Protein AF-A0A1M7RL73-F1 (afdb_monomer_lite)

Secondary structure (DSSP, 8-state):
---------S--HHHHHHHHHHH--HHHHHHHHHHTTTS-HHHHHHHHHHH-TT--HHHH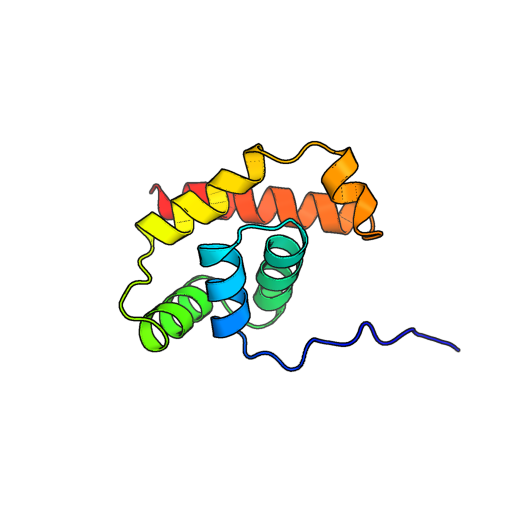HHHHHGGGG--HHHHHTTT--HHHHHHHHHHHHHHHHHHH-

Structure (mmCIF, N/CA/C/O backbone):
data_AF-A0A1M7RL73-F1
#
_entry.id   AF-A0A1M7RL73-F1
#
loop_
_atom_site.group_PDB
_atom_site.id
_atom_site.type_symbol
_atom_site.label_atom_id
_atom_site.label_alt_id
_atom_site.label_comp_id
_atom_site.label_asym_id
_atom_site.label_entity_id
_atom_site.label_seq_id
_atom_site.pdbx_PDB_ins_code
_atom_site.Cartn_x
_atom_site.Cartn_y
_atom_site.Cartn_z
_atom_site.occupancy
_atom_site.B_iso_or_equiv
_atom_site.auth_seq_id
_atom_site.auth_comp_id
_atom_site.auth_asym_id
_atom_site.auth_atom_id
_atom_site.pdbx_PDB_model_num
ATOM 1 N N . MET A 1 1 ? -9.384 -3.361 32.335 1.00 35.25 1 MET A N 1
ATOM 2 C CA . MET A 1 1 ? -9.967 -2.643 31.183 1.00 35.25 1 MET A CA 1
ATOM 3 C C . MET A 1 1 ? -9.435 -3.316 29.936 1.00 35.25 1 MET A C 1
ATOM 5 O O . MET A 1 1 ? -8.229 -3.458 29.799 1.00 35.25 1 MET A O 1
ATOM 9 N N . ASN A 1 2 ? -10.352 -3.893 29.167 1.00 37.44 2 ASN A N 1
ATOM 10 C CA . ASN A 1 2 ? -10.105 -4.898 28.142 1.00 37.44 2 ASN A CA 1
ATOM 11 C C . ASN A 1 2 ? -9.794 -4.207 26.807 1.00 37.44 2 ASN A C 1
ATOM 13 O O . ASN A 1 2 ? -10.711 -3.911 26.047 1.00 37.44 2 ASN A O 1
ATOM 17 N N . SER A 1 3 ? -8.523 -3.910 26.546 1.00 39.03 3 SER A N 1
ATOM 18 C CA . SER A 1 3 ? -8.084 -3.511 25.209 1.00 39.03 3 SER A CA 1
ATOM 19 C C . SER A 1 3 ? -7.733 -4.785 24.461 1.00 39.03 3 SER A C 1
ATOM 21 O O . SER A 1 3 ? -6.681 -5.374 24.703 1.00 39.03 3 SER A O 1
ATOM 23 N N . ALA A 1 4 ? -8.650 -5.238 23.606 1.00 41.16 4 ALA A N 1
ATOM 24 C CA . ALA A 1 4 ? -8.404 -6.320 22.670 1.00 41.16 4 ALA A CA 1
ATOM 25 C C . ALA A 1 4 ? -7.145 -5.978 21.861 1.00 41.16 4 ALA A C 1
ATOM 27 O O . ALA A 1 4 ? -7.166 -5.119 20.981 1.00 41.16 4 ALA A O 1
ATOM 28 N N . GLN A 1 5 ? -6.028 -6.616 22.214 1.00 43.22 5 GLN A N 1
ATOM 29 C CA . GLN A 1 5 ? -4.823 -6.633 21.405 1.00 43.22 5 GLN A CA 1
ATOM 30 C C . GLN A 1 5 ? -5.196 -7.300 20.088 1.00 43.22 5 GLN A C 1
ATOM 32 O O . GLN A 1 5 ? -5.250 -8.525 19.983 1.00 43.22 5 GLN A O 1
ATOM 37 N N . TYR A 1 6 ? -5.496 -6.468 19.095 1.00 39.34 6 TYR A N 1
ATOM 38 C CA . TYR A 1 6 ? -5.493 -6.848 17.696 1.00 39.34 6 TYR A CA 1
ATOM 39 C C . TYR A 1 6 ? -4.169 -7.583 17.472 1.00 39.34 6 TYR A C 1
ATOM 41 O O . TYR A 1 6 ? -3.099 -6.995 17.642 1.00 39.34 6 TYR A O 1
ATOM 49 N N . SER A 1 7 ? -4.232 -8.901 17.261 1.00 40.59 7 SER A N 1
ATOM 50 C CA . SER A 1 7 ? -3.044 -9.731 17.081 1.00 40.59 7 SER A CA 1
ATOM 51 C C . SER A 1 7 ? -2.271 -9.188 15.892 1.00 40.59 7 SER A C 1
ATOM 53 O O . SER A 1 7 ? -2.626 -9.443 14.745 1.00 40.59 7 SER A O 1
ATOM 55 N N . ILE A 1 8 ? -1.220 -8.419 16.175 1.00 49.22 8 ILE A N 1
ATOM 56 C CA . ILE A 1 8 ? -0.202 -8.057 15.202 1.00 49.22 8 ILE A CA 1
ATOM 57 C C . ILE A 1 8 ? 0.357 -9.370 14.661 1.00 49.22 8 ILE A C 1
ATOM 59 O O . ILE A 1 8 ? 1.118 -10.074 15.321 1.00 49.22 8 ILE A O 1
ATOM 63 N N . SER A 1 9 ? -0.132 -9.745 13.481 1.00 50.72 9 SER A N 1
ATOM 64 C CA . SER A 1 9 ? 0.316 -10.900 12.715 1.00 50.72 9 SER A CA 1
ATOM 65 C C . SER A 1 9 ? 1.841 -10.980 12.774 1.00 50.72 9 SER A C 1
ATOM 67 O O . SER A 1 9 ? 2.522 -10.020 12.425 1.00 50.72 9 SER A O 1
ATOM 69 N N . THR A 1 10 ? 2.385 -12.125 13.186 1.00 57.69 10 THR A N 1
ATOM 70 C CA . THR A 1 10 ? 3.825 -12.413 13.365 1.00 57.69 10 THR A CA 1
ATOM 71 C C . THR A 1 10 ? 4.636 -12.364 12.055 1.00 57.69 10 THR A C 1
ATOM 73 O O . THR A 1 10 ? 5.764 -12.844 11.978 1.00 57.69 10 THR A O 1
ATOM 76 N N . THR A 1 11 ? 4.061 -11.833 10.978 1.00 66.19 11 THR A N 1
ATOM 77 C CA . THR A 1 11 ? 4.661 -11.783 9.649 1.00 66.19 11 THR A CA 1
ATOM 78 C C . THR A 1 11 ? 5.499 -10.519 9.492 1.00 66.19 11 THR A C 1
ATOM 80 O O . THR A 1 11 ? 5.072 -9.424 9.845 1.00 66.19 11 THR A O 1
ATOM 83 N N . SER A 1 12 ? 6.707 -10.665 8.950 1.00 84.56 12 SER A N 1
ATOM 84 C CA . SER A 1 12 ? 7.636 -9.548 8.757 1.00 84.56 12 SER A CA 1
ATOM 85 C C . SER A 1 12 ? 7.090 -8.493 7.777 1.00 84.56 12 SER A C 1
ATOM 87 O O . SER A 1 12 ? 6.379 -8.866 6.840 1.00 84.56 12 SER A O 1
ATOM 89 N N . PRO A 1 13 ? 7.462 -7.201 7.923 1.00 86.69 13 PRO A N 1
ATOM 90 C CA . PRO A 1 13 ? 7.005 -6.113 7.051 1.00 86.69 13 PRO A CA 1
ATOM 91 C C . PRO A 1 13 ? 7.059 -6.408 5.539 1.00 86.69 13 PRO A C 1
ATOM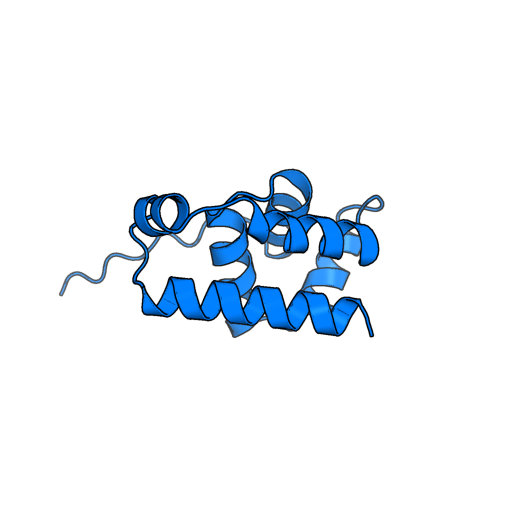 93 O O . PRO A 1 13 ? 6.029 -6.261 4.882 1.00 86.69 13 PRO A O 1
ATOM 96 N N . PRO A 1 14 ? 8.170 -6.914 4.957 1.00 87.69 14 PRO A N 1
ATOM 97 C CA . PRO A 1 14 ? 8.198 -7.230 3.527 1.00 87.69 14 PRO A CA 1
ATOM 98 C C . PRO A 1 14 ? 7.228 -8.345 3.133 1.00 87.69 14 PRO A C 1
ATOM 100 O O . PRO A 1 14 ? 6.736 -8.357 2.015 1.00 87.69 14 PRO A O 1
ATOM 103 N N . THR A 1 15 ? 6.892 -9.266 4.040 1.00 91.06 15 THR A N 1
ATOM 104 C CA . THR A 1 15 ? 5.910 -10.318 3.741 1.00 91.06 15 THR A CA 1
ATOM 105 C C . THR A 1 15 ? 4.501 -9.746 3.594 1.00 91.06 15 THR A C 1
ATOM 107 O O . THR A 1 15 ? 3.731 -10.256 2.789 1.00 91.06 15 THR A O 1
ATOM 110 N N . LYS A 1 16 ? 4.166 -8.675 4.322 1.00 92.69 16 LYS A N 1
ATOM 111 C CA . LYS A 1 16 ? 2.883 -7.974 4.164 1.00 92.69 16 LYS A CA 1
ATOM 112 C C . LYS A 1 16 ? 2.816 -7.217 2.838 1.00 92.69 16 LYS A C 1
ATOM 114 O O . LYS A 1 16 ? 1.817 -7.318 2.138 1.00 92.69 16 LYS A O 1
ATOM 119 N N . VAL A 1 17 ? 3.909 -6.559 2.444 1.00 93.31 17 VAL A N 1
ATOM 120 C CA . VAL A 1 17 ? 4.019 -5.914 1.123 1.00 93.31 17 VAL A CA 1
ATOM 121 C C . VAL A 1 17 ? 3.872 -6.942 -0.002 1.00 93.31 17 VAL A C 1
ATOM 123 O O . VAL A 1 17 ? 3.099 -6.724 -0.929 1.00 93.31 17 VAL A O 1
ATOM 126 N N . LEU A 1 18 ? 4.553 -8.089 0.098 1.00 93.00 18 LEU A N 1
ATOM 127 C CA . LEU A 1 18 ? 4.435 -9.169 -0.888 1.00 93.00 18 LEU A CA 1
ATOM 128 C C . LEU A 1 18 ? 3.049 -9.835 -0.880 1.00 93.00 18 LEU A C 1
ATOM 130 O O . LEU A 1 18 ? 2.582 -10.268 -1.930 1.00 93.00 18 LEU A O 1
ATOM 134 N N . ALA A 1 19 ? 2.372 -9.905 0.271 1.00 94.62 19 ALA A N 1
ATOM 135 C CA . ALA A 1 19 ? 0.995 -10.391 0.347 1.00 94.62 19 ALA A CA 1
ATOM 136 C C . ALA A 1 19 ? 0.039 -9.465 -0.416 1.00 94.62 19 ALA A C 1
ATOM 138 O O . ALA A 1 19 ? -0.711 -9.953 -1.260 1.00 94.62 19 ALA A O 1
ATOM 139 N N . LEU A 1 20 ? 0.143 -8.144 -0.209 1.00 94.81 20 LEU A N 1
ATOM 140 C CA . LEU A 1 20 ? -0.599 -7.159 -1.002 1.00 94.81 20 LEU A CA 1
ATOM 141 C C . LEU A 1 20 ? -0.274 -7.308 -2.484 1.00 94.81 20 LEU A C 1
ATOM 143 O O . LEU A 1 20 ? -1.184 -7.408 -3.298 1.00 94.81 20 LEU A O 1
ATOM 147 N N . TRP A 1 21 ? 1.012 -7.381 -2.829 1.00 94.00 21 TRP A N 1
ATOM 148 C CA . TRP A 1 21 ? 1.455 -7.514 -4.214 1.00 94.00 21 TRP A CA 1
ATOM 149 C C . TRP A 1 21 ? 0.873 -8.750 -4.914 1.00 94.00 21 TRP A C 1
ATOM 151 O O . TRP A 1 21 ? 0.454 -8.658 -6.064 1.00 94.00 21 TRP A O 1
ATOM 161 N N . GLY A 1 22 ? 0.830 -9.895 -4.228 1.00 91.88 22 GLY A N 1
ATOM 162 C CA . GLY A 1 22 ? 0.396 -11.160 -4.820 1.00 91.88 22 GLY A CA 1
ATOM 163 C C . GLY A 1 22 ? -1.110 -11.437 -4.751 1.00 91.88 22 GLY A C 1
ATOM 164 O O . GLY A 1 22 ? -1.624 -12.155 -5.605 1.00 91.88 22 GLY A O 1
ATOM 165 N N . ARG A 1 23 ? -1.819 -10.928 -3.733 1.00 93.88 23 ARG A N 1
ATOM 166 C CA . ARG A 1 23 ? -3.247 -11.236 -3.486 1.00 93.88 23 ARG A CA 1
ATOM 167 C C . ARG A 1 23 ? -4.160 -10.034 -3.651 1.00 93.88 23 ARG A C 1
ATOM 169 O O . ARG A 1 23 ? -5.291 -10.190 -4.112 1.00 93.88 23 ARG A O 1
ATOM 176 N N . ALA A 1 24 ? -3.671 -8.862 -3.253 1.00 94.62 24 ALA A N 1
ATOM 177 C CA . ALA A 1 24 ? -4.410 -7.613 -3.266 1.00 94.62 24 ALA A CA 1
ATOM 178 C C . ALA A 1 24 ? -5.794 -7.742 -2.600 1.00 94.62 24 ALA A C 1
ATOM 180 O O . ALA A 1 24 ? -6.791 -7.325 -3.187 1.00 94.62 24 ALA A O 1
ATOM 181 N N . GLU A 1 25 ? -5.896 -8.362 -1.418 1.00 95.38 25 GLU A N 1
ATOM 182 C CA . GLU A 1 25 ? -7.139 -8.394 -0.631 1.00 95.38 25 GLU A CA 1
ATOM 183 C C . GLU A 1 25 ? -7.259 -7.152 0.259 1.00 95.38 25 GLU A C 1
ATOM 185 O O . GLU A 1 25 ? -6.247 -6.617 0.701 1.00 95.38 25 GLU A O 1
ATOM 190 N N . VAL A 1 26 ? -8.484 -6.730 0.605 1.00 95.12 26 VAL A N 1
ATOM 191 C CA . VAL A 1 26 ? -8.750 -5.552 1.462 1.00 95.12 26 VAL A CA 1
ATOM 192 C C . VAL A 1 26 ? -7.878 -5.533 2.727 1.00 95.12 26 VAL A C 1
ATOM 194 O O . VAL A 1 26 ? -7.281 -4.509 3.066 1.00 95.12 26 VAL A O 1
ATOM 197 N N . ARG A 1 27 ? -7.738 -6.688 3.392 1.00 93.56 27 ARG A N 1
ATOM 198 C CA . ARG A 1 27 ? -6.909 -6.835 4.599 1.00 93.56 27 ARG A CA 1
ATOM 199 C C . ARG A 1 27 ? -5.433 -6.502 4.361 1.00 93.56 27 ARG A C 1
ATOM 201 O O . ARG A 1 27 ? -4.784 -5.978 5.258 1.00 93.56 27 ARG A O 1
ATOM 208 N N . ASP A 1 28 ? -4.911 -6.788 3.169 1.00 95.94 28 ASP A N 1
ATOM 209 C CA . ASP A 1 28 ? -3.504 -6.567 2.845 1.00 95.94 28 ASP A CA 1
ATOM 210 C C . ASP A 1 28 ? -3.213 -5.067 2.707 1.00 95.94 28 ASP A C 1
ATOM 212 O O . ASP A 1 28 ? -2.165 -4.606 3.153 1.00 95.94 28 ASP A O 1
ATOM 216 N N . TYR A 1 29 ? -4.155 -4.285 2.164 1.00 97.31 29 TYR A N 1
ATOM 217 C CA . TYR A 1 29 ? -4.049 -2.820 2.119 1.00 97.31 29 TYR A CA 1
ATOM 218 C C . TYR A 1 29 ? -4.019 -2.216 3.519 1.00 97.31 29 TYR A C 1
ATOM 220 O O . TYR A 1 29 ? -3.182 -1.362 3.802 1.00 97.31 29 TYR A O 1
ATOM 228 N N . ILE A 1 30 ? -4.906 -2.681 4.402 1.00 95.94 30 ILE A N 1
ATOM 229 C CA . ILE A 1 30 ? -4.966 -2.226 5.796 1.00 95.94 30 ILE A CA 1
ATOM 230 C C . ILE A 1 30 ? -3.651 -2.557 6.510 1.00 95.94 30 ILE A C 1
ATOM 232 O O . ILE A 1 30 ? -3.037 -1.675 7.110 1.00 95.94 30 ILE A O 1
ATOM 236 N N . ASP A 1 31 ? -3.182 -3.799 6.385 1.00 94.25 31 ASP A N 1
ATOM 237 C CA . ASP A 1 31 ? -1.935 -4.252 7.002 1.00 94.25 31 ASP A CA 1
ATOM 238 C C . ASP A 1 31 ? -0.717 -3.464 6.495 1.00 94.25 31 ASP A C 1
ATOM 240 O O . ASP A 1 31 ? 0.143 -3.081 7.287 1.00 94.25 31 ASP A O 1
ATOM 244 N N . VAL A 1 32 ? -0.622 -3.210 5.186 1.00 96.19 32 VAL A N 1
ATOM 245 C CA . VAL A 1 32 ? 0.501 -2.461 4.602 1.00 96.19 32 VAL A CA 1
ATOM 246 C C . VAL A 1 32 ? 0.456 -0.986 4.993 1.00 96.19 32 VAL A C 1
ATOM 248 O O . VAL A 1 32 ? 1.504 -0.430 5.320 1.00 96.19 32 VAL A O 1
ATOM 251 N N . VAL A 1 33 ? -0.720 -0.351 5.016 1.00 96.81 33 VAL A N 1
ATOM 252 C CA . VAL A 1 33 ? -0.841 1.043 5.471 1.00 96.81 33 VAL A CA 1
ATOM 253 C C . VAL A 1 33 ? -0.491 1.168 6.953 1.00 96.81 33 VAL A C 1
ATOM 255 O O . VAL A 1 33 ? 0.221 2.096 7.317 1.00 96.81 33 VAL A O 1
ATOM 258 N N . ALA A 1 34 ? -0.874 0.207 7.797 1.00 94.88 34 ALA A N 1
ATOM 259 C CA . ALA A 1 34 ? -0.492 0.205 9.212 1.00 94.88 34 ALA A CA 1
ATOM 260 C C . ALA A 1 34 ? 1.033 0.107 9.434 1.00 94.88 34 ALA A C 1
ATOM 262 O O . ALA A 1 34 ? 1.553 0.568 10.449 1.00 94.88 34 ALA A O 1
ATOM 263 N N . LEU A 1 35 ? 1.790 -0.467 8.489 1.00 95.31 35 LEU A N 1
ATOM 264 C CA . LEU A 1 35 ? 3.255 -0.476 8.570 1.00 95.31 35 LEU A CA 1
ATOM 265 C C . LEU A 1 35 ? 3.872 0.911 8.356 1.00 95.31 35 LEU A C 1
ATOM 267 O O . LEU A 1 35 ? 5.009 1.126 8.789 1.00 95.31 35 LEU A O 1
ATOM 271 N N . LEU A 1 36 ? 3.149 1.848 7.735 1.00 95.12 36 LEU A N 1
ATOM 272 C CA . LEU A 1 36 ? 3.648 3.198 7.471 1.00 95.12 36 LEU A CA 1
ATOM 273 C C . LEU A 1 36 ? 3.829 4.037 8.744 1.00 95.12 36 LEU A C 1
ATOM 275 O O . LEU A 1 36 ? 4.609 4.984 8.737 1.00 95.12 36 LEU A O 1
ATOM 279 N N . ASP A 1 37 ? 3.239 3.619 9.867 1.00 93.69 37 ASP A N 1
ATOM 280 C CA . ASP A 1 37 ? 3.495 4.209 11.189 1.00 93.69 37 ASP A CA 1
ATOM 281 C C . ASP A 1 37 ? 4.947 4.007 11.660 1.00 93.69 37 ASP A C 1
ATOM 283 O O . ASP A 1 37 ? 5.422 4.674 12.581 1.00 93.69 37 ASP A O 1
ATOM 287 N N . ARG A 1 38 ? 5.658 3.033 11.075 1.00 94.88 38 ARG A N 1
ATOM 288 C CA . ARG A 1 38 ? 6.989 2.591 11.527 1.00 94.88 38 ARG A CA 1
ATOM 289 C C . ARG A 1 38 ? 8.029 2.517 10.415 1.00 94.88 38 ARG A C 1
ATOM 291 O O . ARG A 1 38 ? 9.219 2.456 10.719 1.00 94.88 38 ARG A O 1
ATOM 298 N N . PHE A 1 39 ? 7.596 2.482 9.161 1.00 95.12 39 PHE A N 1
ATOM 299 C CA . PHE A 1 39 ? 8.452 2.338 7.992 1.00 95.12 39 PHE A CA 1
ATOM 300 C C . PHE A 1 39 ? 8.047 3.343 6.923 1.00 95.12 39 PHE A C 1
ATOM 302 O O . PHE A 1 39 ? 6.866 3.566 6.692 1.00 95.12 39 PHE A O 1
ATOM 309 N N . THR A 1 40 ? 9.016 3.906 6.207 1.00 96.56 40 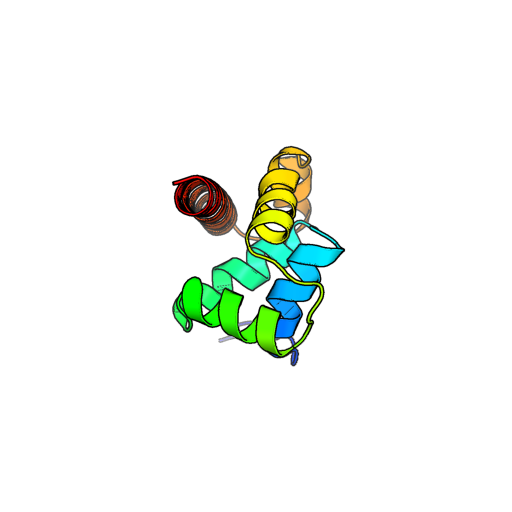THR A N 1
ATOM 310 C CA . THR A 1 40 ? 8.689 4.701 5.017 1.00 96.56 40 THR A CA 1
ATOM 311 C C . THR A 1 40 ? 8.275 3.791 3.859 1.00 96.56 40 THR A C 1
ATOM 313 O O . THR A 1 40 ? 8.658 2.614 3.803 1.00 96.56 40 THR A O 1
ATOM 316 N N . LYS A 1 41 ? 7.540 4.342 2.887 1.00 97.19 41 LYS A N 1
ATOM 317 C CA . LYS A 1 41 ? 7.167 3.647 1.645 1.00 97.19 41 LYS A CA 1
ATOM 318 C C . LYS A 1 41 ? 8.404 3.067 0.947 1.00 97.19 41 LYS A C 1
ATOM 320 O O . LYS A 1 41 ? 8.420 1.897 0.576 1.00 97.19 41 LYS A O 1
ATOM 325 N N . GLU A 1 42 ? 9.491 3.830 0.858 1.00 96.62 42 GLU A N 1
ATOM 326 C CA . GLU A 1 42 ? 10.751 3.405 0.231 1.00 96.62 42 GLU A CA 1
ATOM 327 C C . GLU A 1 42 ? 11.406 2.251 0.989 1.00 96.62 42 GLU A C 1
ATOM 329 O O . GLU A 1 42 ? 11.945 1.333 0.368 1.00 96.62 42 GLU A O 1
ATOM 334 N N . GLN A 1 43 ? 11.365 2.275 2.327 1.00 97.00 43 GLN A N 1
ATOM 335 C CA . GLN A 1 43 ? 11.883 1.178 3.140 1.00 97.00 43 GLN A CA 1
ATOM 336 C C . GLN A 1 43 ? 11.098 -0.108 2.882 1.00 97.00 43 GLN A C 1
ATOM 338 O O . GLN A 1 43 ? 11.718 -1.150 2.683 1.00 97.00 43 GLN A O 1
ATOM 343 N N . LEU A 1 44 ? 9.767 -0.032 2.833 1.00 97.12 44 LEU A N 1
ATOM 344 C CA . LEU A 1 44 ? 8.905 -1.176 2.538 1.00 97.12 44 LEU A CA 1
ATOM 345 C C . LEU A 1 44 ? 9.160 -1.747 1.136 1.00 97.12 44 LEU A C 1
ATOM 347 O O . LEU A 1 44 ? 9.347 -2.956 1.001 1.00 97.12 44 LEU A O 1
ATOM 351 N N . LEU A 1 45 ? 9.246 -0.889 0.114 1.00 96.75 45 LEU A N 1
ATOM 352 C CA . LEU A 1 45 ? 9.536 -1.302 -1.266 1.00 96.75 45 LEU A CA 1
ATOM 353 C C . LEU A 1 45 ? 10.907 -1.972 -1.386 1.00 96.75 45 LEU A C 1
ATOM 355 O O . LEU A 1 45 ? 11.038 -3.001 -2.045 1.00 96.75 45 LEU A O 1
ATOM 359 N N . ARG A 1 46 ? 11.930 -1.407 -0.737 1.00 96.69 46 ARG A N 1
ATOM 360 C CA . ARG A 1 46 ? 13.280 -1.981 -0.723 1.00 96.69 46 ARG A CA 1
ATOM 361 C C . ARG A 1 46 ? 13.297 -3.350 -0.045 1.00 96.69 46 ARG A C 1
ATOM 363 O O . ARG A 1 46 ? 13.820 -4.291 -0.624 1.00 96.69 46 ARG A O 1
ATOM 370 N N . LEU A 1 47 ? 12.701 -3.474 1.143 1.00 96.00 47 LEU A N 1
ATOM 371 C CA . LEU A 1 47 ? 12.662 -4.743 1.877 1.00 96.00 47 LEU A CA 1
ATOM 372 C C . LEU A 1 47 ? 11.904 -5.833 1.099 1.00 96.00 47 LEU A C 1
ATOM 374 O O . LEU A 1 47 ? 12.257 -7.007 1.186 1.00 96.00 47 LEU A O 1
ATOM 378 N N . ALA A 1 48 ? 10.857 -5.466 0.352 1.00 95.31 48 ALA A N 1
ATOM 379 C CA . ALA A 1 48 ? 10.139 -6.396 -0.517 1.00 95.31 48 ALA A CA 1
ATOM 380 C C . ALA A 1 48 ? 11.004 -6.852 -1.704 1.00 95.31 48 ALA A C 1
ATOM 382 O O . ALA A 1 48 ? 11.098 -8.052 -1.946 1.00 95.31 48 ALA A O 1
ATOM 383 N N . ALA A 1 49 ? 11.698 -5.921 -2.368 1.00 95.62 49 ALA A N 1
ATOM 384 C CA . ALA A 1 49 ? 12.616 -6.225 -3.470 1.00 95.62 49 ALA A CA 1
ATOM 385 C C . ALA A 1 49 ? 13.822 -7.081 -3.036 1.00 95.62 49 ALA A C 1
ATOM 387 O O . ALA A 1 49 ? 14.269 -7.949 -3.777 1.00 95.62 49 ALA A O 1
ATOM 388 N N . GLU A 1 50 ? 14.340 -6.871 -1.822 1.00 95.94 50 GLU A N 1
ATOM 389 C CA . GLU A 1 50 ? 15.398 -7.713 -1.240 1.00 95.94 50 GLU A CA 1
ATOM 390 C C . GLU A 1 50 ? 14.914 -9.145 -0.968 1.00 95.94 50 GLU A C 1
ATOM 392 O O . GLU A 1 50 ? 15.700 -10.092 -1.012 1.00 95.94 50 GLU A O 1
ATOM 397 N N . LYS A 1 51 ? 13.621 -9.310 -0.668 1.00 94.62 51 LYS A N 1
ATOM 398 C CA . LYS A 1 51 ? 13.020 -10.602 -0.329 1.00 94.62 51 LYS A CA 1
ATOM 399 C C . LYS A 1 51 ? 12.583 -11.396 -1.562 1.00 94.62 51 LYS A C 1
ATOM 401 O O . LYS A 1 51 ? 12.663 -12.623 -1.523 1.00 94.62 51 LYS A O 1
ATOM 406 N N . ASP A 1 52 ? 12.108 -10.728 -2.610 1.00 94.38 52 ASP A N 1
ATOM 407 C CA . ASP A 1 52 ? 11.629 -11.352 -3.844 1.00 94.38 52 ASP A CA 1
ATOM 408 C C . ASP A 1 52 ? 12.119 -10.573 -5.074 1.00 94.38 52 ASP A C 1
ATOM 410 O O . ASP A 1 52 ? 11.733 -9.426 -5.296 1.00 94.38 52 ASP A O 1
ATOM 414 N N . ALA A 1 53 ? 12.957 -11.212 -5.896 1.00 90.75 53 ALA A N 1
ATOM 415 C CA . ALA A 1 53 ? 13.539 -10.598 -7.090 1.00 90.75 53 ALA A CA 1
ATOM 416 C C . ALA A 1 53 ? 12.518 -10.341 -8.216 1.00 90.75 53 ALA A C 1
ATOM 418 O O . ALA A 1 53 ? 12.817 -9.594 -9.147 1.00 90.75 53 ALA A O 1
ATOM 419 N N . GLY A 1 54 ? 11.330 -10.952 -8.155 1.00 93.81 54 GLY A N 1
ATOM 420 C CA . GLY A 1 54 ? 10.222 -10.670 -9.068 1.00 93.81 54 GLY A CA 1
ATOM 421 C C . GLY A 1 54 ? 9.448 -9.400 -8.706 1.00 93.81 54 GLY A C 1
ATOM 422 O O . GLY A 1 54 ? 8.678 -8.899 -9.525 1.00 93.81 54 GLY A O 1
ATOM 423 N N . PHE A 1 55 ? 9.651 -8.861 -7.501 1.00 95.94 55 PHE A N 1
ATOM 424 C CA . PHE A 1 55 ? 8.991 -7.645 -7.051 1.00 95.94 55 PHE A CA 1
ATOM 425 C C . PHE A 1 55 ? 9.588 -6.407 -7.730 1.00 95.94 55 PHE A C 1
ATOM 427 O O . PHE A 1 55 ? 10.778 -6.110 -7.607 1.00 95.94 55 PHE A O 1
ATOM 434 N N . THR A 1 56 ? 8.738 -5.615 -8.384 1.00 95.62 56 THR A N 1
ATOM 435 C CA . THR A 1 56 ? 9.110 -4.301 -8.922 1.00 95.62 56 THR A CA 1
ATOM 436 C C . THR A 1 56 ? 8.130 -3.226 -8.466 1.00 95.62 56 THR A C 1
ATOM 438 O O . THR A 1 56 ? 6.968 -3.506 -8.168 1.00 95.62 56 THR A O 1
ATOM 441 N N . ARG A 1 57 ? 8.577 -1.963 -8.461 1.00 95.19 57 ARG A N 1
ATOM 442 C CA . ARG A 1 57 ? 7.707 -0.816 -8.152 1.00 95.19 57 ARG A CA 1
ATOM 443 C C . ARG A 1 57 ? 6.514 -0.722 -9.107 1.00 95.19 57 ARG A C 1
ATOM 445 O O . ARG A 1 57 ? 5.409 -0.468 -8.648 1.00 95.19 57 ARG A O 1
ATOM 452 N N . ALA A 1 58 ? 6.727 -0.985 -10.398 1.00 94.94 58 ALA A N 1
ATOM 453 C CA . ALA A 1 58 ? 5.674 -0.939 -11.413 1.00 94.94 58 ALA A CA 1
ATOM 454 C C . ALA A 1 58 ? 4.594 -2.002 -11.155 1.00 94.94 58 ALA A C 1
ATOM 456 O O . ALA A 1 58 ? 3.415 -1.680 -11.059 1.00 94.94 58 ALA A O 1
ATOM 457 N N . THR A 1 59 ? 4.998 -3.254 -10.928 1.00 94.88 59 THR A N 1
ATOM 458 C CA . THR A 1 59 ? 4.048 -4.337 -10.625 1.00 94.88 59 THR A CA 1
ATOM 459 C C . THR A 1 59 ? 3.364 -4.153 -9.269 1.00 94.88 59 THR A C 1
ATOM 461 O O . THR A 1 59 ? 2.226 -4.576 -9.087 1.00 94.88 59 THR A O 1
ATOM 464 N N . PHE A 1 60 ? 4.038 -3.527 -8.299 1.00 97.31 60 PHE A N 1
ATOM 465 C CA . PHE A 1 60 ? 3.420 -3.175 -7.023 1.00 97.31 60 PHE A CA 1
ATOM 466 C C . PHE A 1 60 ? 2.394 -2.052 -7.167 1.00 97.31 60 PHE A C 1
ATOM 468 O O . PHE A 1 60 ? 1.328 -2.136 -6.565 1.00 97.31 60 PHE A O 1
ATOM 475 N N . ARG A 1 61 ? 2.666 -1.040 -8.000 1.00 96.69 61 ARG A N 1
ATOM 476 C CA . ARG A 1 61 ? 1.687 -0.004 -8.352 1.00 96.69 61 ARG A CA 1
ATOM 477 C C . ARG A 1 61 ? 0.429 -0.637 -8.933 1.00 96.69 61 ARG A C 1
ATOM 479 O O . ARG A 1 61 ? -0.667 -0.292 -8.503 1.00 96.69 61 ARG A O 1
ATOM 486 N N . ASP A 1 62 ? 0.568 -1.593 -9.847 1.00 96.25 62 ASP A N 1
ATOM 487 C CA . ASP A 1 62 ? -0.586 -2.284 -10.435 1.00 96.25 62 ASP A CA 1
ATOM 488 C C . ASP A 1 62 ? -1.403 -3.033 -9.363 1.00 96.25 62 ASP A C 1
ATOM 490 O O . ASP A 1 62 ? -2.633 -2.949 -9.345 1.00 96.25 62 ASP A O 1
ATOM 494 N N . ALA A 1 63 ? -0.730 -3.684 -8.406 1.00 96.56 63 ALA A N 1
ATOM 495 C CA . ALA A 1 63 ? -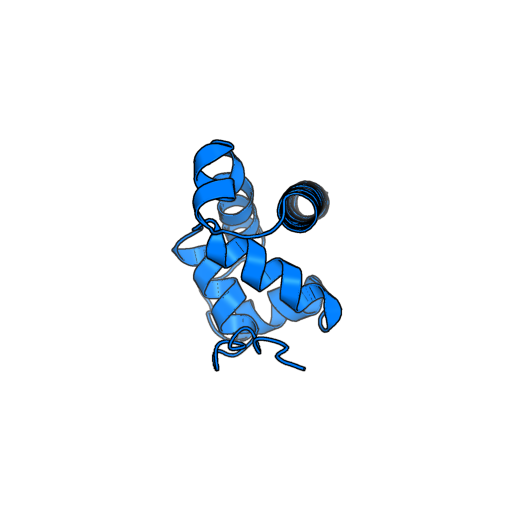1.384 -4.309 -7.256 1.00 96.56 63 ALA A CA 1
ATOM 496 C C . ALA A 1 63 ? -2.069 -3.283 -6.332 1.00 96.56 63 ALA A C 1
ATOM 498 O O . ALA A 1 63 ? -3.180 -3.525 -5.862 1.00 96.56 63 ALA A O 1
ATOM 499 N N . LEU A 1 64 ? -1.474 -2.106 -6.109 1.00 97.31 64 LEU A N 1
ATOM 500 C CA . LEU A 1 64 ? -2.146 -1.016 -5.398 1.00 97.31 64 LEU A CA 1
ATOM 501 C C . LEU A 1 64 ? -3.400 -0.558 -6.156 1.00 97.31 64 LEU A C 1
ATOM 503 O O . LEU A 1 64 ? -4.456 -0.397 -5.551 1.00 97.31 64 LEU A O 1
ATOM 507 N N . GLY A 1 65 ? -3.321 -0.430 -7.483 1.00 96.75 65 GLY A N 1
ATOM 508 C CA . GLY A 1 65 ? -4.436 -0.039 -8.350 1.00 96.75 65 GLY A CA 1
ATOM 509 C C . GLY A 1 65 ? -5.613 -1.018 -8.343 1.00 96.75 65 GLY A C 1
ATOM 510 O O . GLY A 1 65 ? -6.756 -0.603 -8.559 1.00 96.75 65 GLY A O 1
ATOM 511 N N . ALA A 1 66 ? -5.373 -2.291 -8.012 1.00 96.62 66 ALA A N 1
ATOM 512 C CA . ALA A 1 66 ? -6.426 -3.289 -7.839 1.00 96.62 66 ALA A CA 1
ATOM 513 C C . ALA A 1 66 ? -7.404 -2.948 -6.700 1.00 96.62 66 ALA A C 1
ATOM 515 O O . ALA A 1 66 ? -8.500 -3.501 -6.672 1.00 96.62 66 ALA A O 1
ATOM 516 N N . VAL A 1 67 ? -7.075 -1.985 -5.826 1.00 96.25 67 VAL A N 1
ATOM 517 C CA . VAL A 1 67 ? -7.973 -1.465 -4.781 1.00 96.25 67 VAL A CA 1
ATOM 518 C C . VAL A 1 67 ? -9.322 -1.000 -5.343 1.00 96.25 67 VAL A C 1
ATOM 520 O O . VAL A 1 67 ? -10.342 -1.087 -4.668 1.00 96.25 67 VAL A O 1
ATOM 523 N N . ARG A 1 68 ? -9.345 -0.556 -6.609 1.00 94.44 68 ARG A N 1
ATOM 524 C CA . ARG A 1 68 ? -10.538 -0.050 -7.307 1.00 94.44 68 ARG A CA 1
ATOM 525 C C . ARG A 1 68 ? -11.578 -1.131 -7.618 1.00 94.44 68 ARG A C 1
ATOM 527 O O . ARG A 1 68 ? -12.653 -0.790 -8.095 1.00 94.44 68 ARG A O 1
ATOM 534 N N . ARG A 1 69 ? -11.259 -2.412 -7.395 1.00 95.69 69 ARG A N 1
ATOM 535 C CA . ARG A 1 69 ? -12.188 -3.537 -7.587 1.00 95.69 69 ARG A CA 1
ATOM 536 C C . ARG A 1 69 ? -13.154 -3.744 -6.420 1.00 95.69 69 ARG A C 1
ATOM 538 O O . ARG A 1 69 ? -14.048 -4.567 -6.556 1.00 95.69 69 ARG A O 1
ATOM 545 N N . PHE A 1 70 ? -12.903 -3.091 -5.284 1.00 96.00 70 PHE A N 1
ATOM 546 C CA . PHE A 1 70 ? -13.665 -3.283 -4.056 1.00 96.00 70 PHE A CA 1
ATOM 547 C C . PHE A 1 70 ? -14.740 -2.223 -3.898 1.00 96.00 70 PHE A C 1
ATOM 549 O O . PHE A 1 70 ? -14.451 -1.024 -3.960 1.00 96.00 70 PHE A O 1
ATOM 556 N N . ASP A 1 71 ? -15.946 -2.681 -3.603 1.00 95.31 71 ASP A N 1
ATOM 557 C CA . ASP A 1 71 ? -17.071 -1.827 -3.261 1.00 95.31 71 ASP A CA 1
ATOM 558 C C . ASP A 1 71 ? -17.063 -1.513 -1.755 1.00 95.31 71 ASP A C 1
ATOM 560 O O . ASP A 1 71 ? -16.392 -2.195 -0.974 1.00 95.31 71 ASP A O 1
ATOM 564 N N . PRO A 1 72 ? -17.798 -0.485 -1.286 1.00 93.38 72 PRO A N 1
ATOM 565 C CA . PRO A 1 72 ? -17.825 -0.124 0.134 1.00 93.38 72 PRO A CA 1
ATOM 566 C C . PRO A 1 72 ? -18.157 -1.294 1.076 1.00 93.38 72 PRO A C 1
ATOM 568 O O . PRO A 1 72 ? -17.621 -1.365 2.182 1.00 93.38 72 PRO A O 1
ATOM 571 N N . GLU A 1 73 ? -18.995 -2.235 0.631 1.00 95.19 73 GLU A N 1
ATOM 572 C CA . GLU A 1 73 ? -19.377 -3.425 1.398 1.00 95.19 73 GLU A CA 1
ATOM 573 C C . GLU A 1 73 ? -18.172 -4.321 1.723 1.00 95.19 73 GLU A C 1
ATOM 575 O O . GLU A 1 73 ? -18.033 -4.745 2.874 1.00 95.19 73 GLU A O 1
ATOM 580 N N . ASP A 1 74 ? -17.244 -4.511 0.776 1.00 95.88 74 ASP A N 1
ATOM 581 C CA . ASP A 1 74 ? -16.017 -5.297 0.973 1.00 95.88 74 ASP A CA 1
ATOM 582 C C . ASP A 1 74 ? -15.145 -4.724 2.099 1.00 95.88 74 ASP A C 1
ATOM 584 O O . ASP A 1 74 ? -14.539 -5.463 2.879 1.00 95.88 74 ASP A O 1
ATOM 588 N N . TRP A 1 75 ? -15.105 -3.393 2.216 1.00 94.50 75 TRP A N 1
ATOM 589 C CA . TRP A 1 75 ? -14.376 -2.703 3.278 1.00 94.50 75 TRP A CA 1
ATOM 590 C C . TRP A 1 75 ? -15.068 -2.862 4.624 1.00 94.50 75 TRP A C 1
ATOM 592 O O . TRP A 1 75 ? -14.424 -3.222 5.610 1.00 94.50 75 TRP A O 1
ATOM 602 N N . THR A 1 76 ? -16.382 -2.643 4.677 1.00 92.50 76 THR A N 1
ATOM 603 C CA . THR A 1 76 ? -17.142 -2.765 5.931 1.00 92.50 76 THR A CA 1
ATOM 604 C C . THR A 1 76 ? -17.164 -4.195 6.472 1.00 92.50 76 THR A C 1
ATOM 606 O O . THR A 1 76 ? -17.138 -4.386 7.688 1.00 92.50 76 THR A O 1
ATOM 609 N N . ALA A 1 77 ? -17.109 -5.207 5.598 1.00 92.75 77 ALA A N 1
ATOM 610 C CA . ALA A 1 77 ? -17.043 -6.618 5.978 1.00 92.75 77 ALA A CA 1
ATOM 611 C C . ALA A 1 77 ? -15.782 -6.978 6.787 1.00 92.75 77 ALA A C 1
ATOM 613 O O . ALA A 1 77 ? -15.764 -7.996 7.480 1.00 92.75 77 ALA A O 1
ATOM 614 N N . THR A 1 78 ? -14.736 -6.143 6.749 1.00 89.62 78 THR A N 1
ATOM 615 C CA . THR A 1 78 ? -13.531 -6.328 7.576 1.00 89.62 78 THR A CA 1
ATOM 616 C C . THR A 1 78 ? -13.752 -6.019 9.059 1.00 89.62 78 THR A C 1
ATOM 618 O O . THR A 1 78 ? -12.935 -6.420 9.888 1.00 89.62 78 THR A O 1
ATOM 621 N N . GLY A 1 79 ? -14.830 -5.303 9.406 1.00 91.75 79 GLY A N 1
ATOM 622 C CA . GLY A 1 79 ? -15.103 -4.833 10.767 1.00 91.75 79 GLY A CA 1
ATOM 623 C C . GLY A 1 79 ? -14.196 -3.689 11.240 1.00 91.75 79 GLY A C 1
ATOM 624 O O . GLY A 1 79 ? -14.253 -3.317 12.412 1.00 91.75 79 GLY A O 1
ATOM 625 N N . VAL A 1 80 ? -13.358 -3.137 10.357 1.00 92.38 80 VAL A N 1
ATOM 626 C CA . VAL A 1 80 ? -12.521 -1.965 10.637 1.00 92.38 80 VAL A CA 1
ATOM 627 C C . VAL A 1 80 ? -13.372 -0.692 10.627 1.00 92.38 80 VAL A C 1
ATOM 629 O O . VAL A 1 80 ? -14.330 -0.574 9.866 1.00 92.38 80 VAL A O 1
ATOM 632 N N . ASP A 1 81 ? -13.025 0.265 11.490 1.00 93.81 81 ASP A N 1
ATOM 633 C CA . ASP A 1 81 ? -13.717 1.553 11.570 1.00 93.81 81 ASP A CA 1
ATOM 634 C C . ASP A 1 81 ? -13.619 2.356 10.258 1.00 93.81 81 ASP A C 1
ATOM 636 O O . ASP A 1 81 ? -12.602 2.334 9.557 1.00 93.81 81 ASP A O 1
ATOM 640 N N . ALA A 1 82 ? -14.672 3.119 9.955 1.00 92.06 82 ALA A N 1
ATOM 641 C CA . ALA A 1 82 ? -14.785 3.906 8.731 1.00 92.06 82 ALA A CA 1
ATOM 642 C C . ALA A 1 82 ? -13.649 4.932 8.560 1.00 92.06 82 ALA A C 1
ATOM 644 O O . ALA A 1 82 ? -13.212 5.174 7.433 1.00 92.06 82 ALA A O 1
ATOM 645 N N . GLY A 1 83 ? -13.134 5.508 9.652 1.00 94.44 83 GLY A N 1
ATOM 646 C CA . GLY A 1 83 ? -12.004 6.435 9.607 1.00 94.44 83 GLY A CA 1
ATOM 647 C C . GLY A 1 83 ? -10.710 5.752 9.166 1.00 94.44 83 GLY A C 1
ATOM 648 O O . GLY A 1 83 ? -9.989 6.280 8.320 1.00 94.44 83 GLY A O 1
ATOM 649 N N . ALA A 1 84 ? -10.447 4.547 9.676 1.00 92.94 84 ALA A N 1
ATOM 650 C CA . ALA A 1 84 ? -9.291 3.753 9.266 1.00 92.94 84 ALA A CA 1
ATOM 651 C C . ALA A 1 84 ? -9.411 3.282 7.806 1.00 92.94 84 ALA A C 1
ATOM 653 O O . ALA A 1 84 ? -8.436 3.369 7.061 1.00 92.94 84 ALA A O 1
ATOM 654 N N . ILE A 1 85 ? -10.610 2.880 7.365 1.00 95.31 85 ILE A N 1
ATOM 655 C CA . ILE A 1 85 ? -10.884 2.558 5.953 1.00 95.31 85 ILE A CA 1
ATOM 656 C C . ILE A 1 85 ? -10.575 3.764 5.057 1.00 95.31 85 ILE A C 1
ATOM 658 O O . ILE A 1 85 ? -9.837 3.634 4.079 1.00 95.31 85 ILE A O 1
ATOM 662 N N . HIS A 1 86 ? -11.094 4.944 5.406 1.00 96.50 86 HIS A N 1
ATOM 663 C CA . HIS A 1 86 ? -10.875 6.159 4.624 1.00 96.50 86 HIS A CA 1
ATOM 664 C C . HIS A 1 86 ? -9.390 6.533 4.551 1.00 96.50 86 HIS A C 1
ATOM 666 O O . H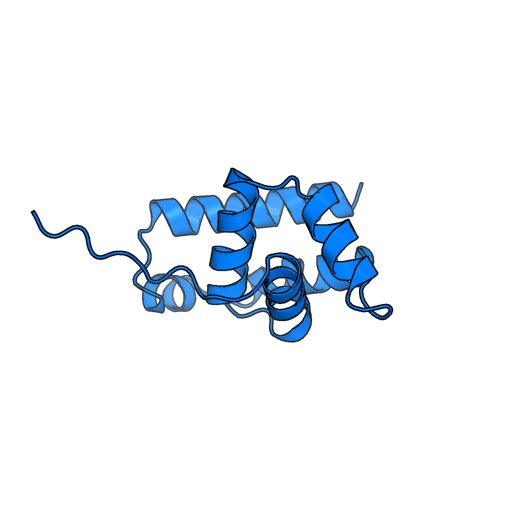IS A 1 86 ? -8.873 6.804 3.467 1.00 96.50 86 HIS A O 1
ATOM 672 N N . HIS A 1 87 ? -8.682 6.470 5.682 1.00 96.62 87 HIS A N 1
ATOM 673 C CA . HIS A 1 87 ? -7.243 6.709 5.738 1.00 96.62 87 HIS A CA 1
ATOM 674 C C . HIS A 1 87 ? -6.460 5.740 4.839 1.00 96.62 87 HIS A C 1
ATOM 676 O O . HIS A 1 87 ? -5.576 6.166 4.091 1.00 96.62 87 HIS A O 1
ATOM 682 N N . THR A 1 88 ? -6.798 4.447 4.859 1.00 97.44 88 THR A N 1
ATOM 683 C CA . THR A 1 88 ? -6.180 3.446 3.980 1.00 97.44 88 THR A CA 1
ATOM 684 C C . THR A 1 88 ? -6.422 3.769 2.508 1.00 97.44 88 THR A C 1
ATOM 686 O O . THR A 1 88 ? -5.469 3.792 1.733 1.00 97.44 88 THR A O 1
ATOM 689 N N . GLN A 1 89 ? -7.662 4.072 2.117 1.00 97.31 89 GLN A N 1
ATOM 690 C CA . GLN A 1 89 ? -8.005 4.405 0.731 1.00 97.31 89 GLN A CA 1
ATOM 691 C C . GLN A 1 89 ? -7.260 5.652 0.233 1.00 97.31 89 GLN A C 1
ATOM 693 O O . GLN A 1 89 ? -6.689 5.624 -0.857 1.00 97.31 89 GLN A O 1
ATOM 698 N N . GLN A 1 90 ? -7.211 6.718 1.039 1.00 98.06 90 GLN A N 1
ATOM 699 C CA . GLN A 1 90 ? -6.472 7.939 0.703 1.00 98.06 90 GLN A CA 1
ATOM 700 C C . GLN A 1 90 ? -4.970 7.684 0.575 1.00 98.06 90 GLN A C 1
ATOM 702 O O . GLN A 1 90 ? -4.351 8.107 -0.399 1.00 98.06 90 GLN A O 1
ATOM 707 N N . THR A 1 91 ? -4.393 6.943 1.522 1.00 98.12 91 THR A N 1
ATOM 708 C CA . THR A 1 91 ? -2.961 6.621 1.516 1.00 98.12 91 THR A CA 1
ATOM 709 C C . THR A 1 91 ? -2.575 5.805 0.285 1.00 98.12 91 THR A C 1
ATOM 711 O O . THR A 1 91 ? -1.548 6.075 -0.337 1.00 98.12 91 THR A O 1
ATOM 714 N N . VAL A 1 92 ? -3.399 4.821 -0.089 1.00 97.75 92 VAL A N 1
ATOM 715 C CA . VAL A 1 92 ? -3.184 3.996 -1.286 1.00 97.75 92 VAL A CA 1
ATOM 716 C C . VAL A 1 92 ? -3.300 4.837 -2.554 1.00 97.75 92 VAL A C 1
ATOM 718 O O . VAL A 1 92 ? -2.433 4.728 -3.416 1.00 97.75 92 VAL A O 1
ATOM 721 N N . ALA A 1 93 ? -4.314 5.702 -2.658 1.00 97.38 93 ALA A N 1
ATOM 722 C CA . ALA A 1 93 ? -4.482 6.591 -3.807 1.00 97.38 93 ALA A CA 1
ATOM 723 C C . ALA A 1 93 ? -3.271 7.519 -3.989 1.00 97.38 93 ALA A C 1
ATOM 725 O O . ALA A 1 93 ? -2.687 7.557 -5.069 1.00 97.38 93 ALA A O 1
ATOM 726 N N . GLN A 1 94 ? -2.827 8.174 -2.913 1.00 97.75 94 GLN A N 1
ATOM 727 C CA . GLN A 1 94 ? -1.636 9.021 -2.938 1.00 97.75 94 GLN A CA 1
ATOM 728 C C . GLN A 1 94 ? -0.379 8.225 -3.316 1.00 97.75 94 GLN A C 1
ATOM 730 O O . GLN A 1 94 ? 0.467 8.704 -4.063 1.00 97.75 94 GLN A O 1
ATOM 735 N N . TRP A 1 95 ? -0.234 6.998 -2.810 1.00 97.62 95 TRP A N 1
ATOM 736 C CA . TRP A 1 95 ? 0.932 6.178 -3.134 1.00 97.62 95 TRP A CA 1
ATOM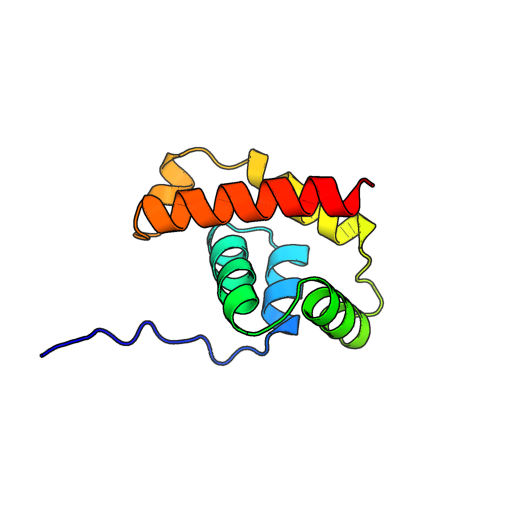 737 C C . TRP A 1 95 ? 0.955 5.747 -4.607 1.00 97.62 95 TRP A C 1
ATOM 739 O O . TRP A 1 95 ? 2.027 5.666 -5.197 1.00 97.62 95 TRP A O 1
ATOM 749 N N . ILE A 1 96 ? -0.201 5.510 -5.229 1.00 97.12 96 ILE A N 1
ATOM 750 C CA . ILE A 1 96 ? -0.268 5.253 -6.674 1.00 97.12 96 ILE A CA 1
ATOM 751 C C . ILE A 1 96 ? 0.247 6.471 -7.451 1.00 97.12 96 ILE A C 1
ATOM 753 O O . ILE A 1 96 ? 1.102 6.301 -8.314 1.00 97.12 96 ILE A O 1
ATOM 757 N N . GLU A 1 97 ? -0.203 7.680 -7.102 1.00 96.25 97 GLU A N 1
ATOM 758 C CA . GLU A 1 97 ? 0.246 8.924 -7.749 1.00 96.25 97 GLU A CA 1
ATOM 759 C C . GLU A 1 97 ? 1.760 9.145 -7.599 1.00 96.25 97 GLU A C 1
ATOM 761 O O . GLU A 1 97 ? 2.438 9.479 -8.566 1.00 96.25 97 GLU A O 1
ATOM 766 N N . GLU A 1 98 ? 2.313 8.895 -6.409 1.00 95.75 98 GLU A N 1
ATOM 767 C CA . GLU A 1 98 ? 3.758 8.979 -6.149 1.00 95.75 98 GLU A CA 1
ATOM 768 C C . GLU A 1 98 ? 4.586 7.961 -6.946 1.00 95.75 98 GLU A C 1
ATOM 770 O O . GLU A 1 98 ? 5.770 8.188 -7.177 1.00 95.75 98 GLU A O 1
ATOM 775 N N . LEU A 1 99 ? 4.001 6.819 -7.321 1.00 93.25 99 LEU A N 1
ATOM 776 C CA . LEU A 1 99 ? 4.671 5.798 -8.134 1.00 93.25 99 LEU A CA 1
ATOM 777 C C . LEU A 1 99 ? 4.528 6.047 -9.643 1.00 93.25 99 LEU A C 1
ATOM 779 O O . LEU A 1 99 ? 5.252 5.414 -10.413 1.00 93.25 99 LEU A O 1
ATOM 783 N N . ASP A 1 100 ? 3.606 6.921 -10.052 1.00 86.25 100 ASP A N 1
ATOM 784 C CA . ASP A 1 100 ? 3.390 7.337 -11.443 1.00 86.25 100 ASP A CA 1
ATOM 785 C C . ASP A 1 100 ? 4.226 8.564 -11.856 1.00 86.25 100 ASP A C 1
ATOM 787 O O . ASP A 1 100 ? 4.436 8.773 -13.055 1.00 86.25 100 ASP A O 1
ATOM 791 N N . GLY A 1 101 ? 4.697 9.360 -10.888 1.00 74.44 101 GLY A N 1
ATOM 792 C CA . GLY A 1 101 ? 5.591 10.513 -11.087 1.00 74.44 101 GLY A CA 1
ATOM 793 C C . GLY A 1 101 ? 7.074 10.156 -11.103 1.00 74.44 101 GLY A C 1
ATOM 794 O O . GLY A 1 101 ? 7.805 10.796 -11.892 1.00 74.44 101 GLY A O 1
#

Organism: NCBI:txid134849

pLDDT: mean 89.23, std 15.92, range [35.25, 98.12]

Sequence (101 aa):
MNSAQYSISTTSPPTKVLALWGRAEVRDYIDVVALLDRFTKEQLLRLAAEKDAGFTRATFRDALGAVRRFDPEDWTATGVDAGAIHHTQQTVAQWIEELDG

Radius of gyration: 13.6 Å; chains: 1; bounding box: 35×23×43 Å

Foldseek 3Di:
DDDPPPPPPPDDLLVLLVCLLPPVALVSLLNNLVCVVPDPPVRNQVVNCVVDVPRDLVSSLVSLVCVVVDDPVSNVVVVDDPVSSVSSNVVSVVSSVVSVD